Protein AF-A0A8C2GXS9-F1 (afdb_monomer_lite)

InterPro domains:
  IPR005024 Snf7 family [PF03357] (3-141)
  IPR005024 Snf7 family [PTHR22761] (3-143)

Secondary structure (DSSP, 8-state):
-HHHHHHHHHHHHHHHTT-HHHHHHHHHHHHHHHHHHHHHHHHHHHHHHHHHHHHHHHHHHHHHHHHHHHHHHT-HHHHHHHHHHHHHHHHHHHHHHHHHHHH--HHHHHHHHHHHHHHHHT----PPPP-----------------------------

Organism: Cyprinus carpio (NCBI:txid7962)

Sequence (159 aa):
ALQLEKERHLAKLLLKDGKKERALLLLKKKCYQDQLLYKTDIQVQDIEFAQIEIKIIEGLKAGNYCLKQMHEVMSIEEVERILEETQEATEYQKQIDELLAGSLTAEDEDAVLAALEAITQGEDITLPELPTDPLPVVPTGETERKEAQIKPEREMLAA

Foldseek 3Di:
DVVLVVLVVVLVVCVVVVNPVVSVVSVVVSVVVVVVVVVVVVVVVVVVVVVVVVVVVVVVVVVVVVVVVVCVVVDVVVVVVVVVVVVVVVVVVVVVVVVVVVPDDPVNVVVVVVVVCVVVVVDPPPPPPDPPPPDPDDPPDPPPPPDDDDDDDDDDDDD

pLDDT: mean 77.93, std 17.55, range [38.41, 95.88]

Radius of gyration: 42.19 Å; chains: 1; bounding box: 70×46×118 Å

Structure (mmCIF, N/CA/C/O backbone):
data_AF-A0A8C2GXS9-F1
#
_entry.id   AF-A0A8C2GXS9-F1
#
loop_
_atom_site.group_PDB
_atom_site.id
_atom_site.type_symbol
_atom_site.label_atom_id
_atom_site.label_alt_id
_atom_site.label_comp_id
_atom_site.label_asym_id
_atom_site.label_entity_id
_atom_site.label_seq_id
_atom_site.pdbx_PDB_ins_code
_atom_site.Cartn_x
_atom_site.Cartn_y
_atom_site.Cartn_z
_atom_site.occupancy
_atom_site.B_iso_or_equiv
_atom_site.auth_seq_id
_atom_site.auth_comp_id
_atom_site.auth_asym_id
_atom_site.auth_atom_id
_atom_site.pdbx_PDB_model_num
ATOM 1 N N . ALA A 1 1 ? 13.561 -4.577 -29.353 1.00 63.22 1 ALA A N 1
ATOM 2 C CA . ALA A 1 1 ? 14.574 -5.658 -29.399 1.00 63.22 1 ALA A CA 1
ATOM 3 C C . ALA A 1 1 ? 14.828 -6.184 -30.819 1.00 63.22 1 ALA A C 1
ATOM 5 O O . ALA A 1 1 ? 15.928 -6.012 -31.331 1.00 63.22 1 ALA A O 1
ATOM 6 N N . LEU A 1 2 ? 13.812 -6.730 -31.502 1.00 74.00 2 LEU A N 1
ATOM 7 C CA . LEU A 1 2 ? 13.964 -7.426 -32.794 1.00 74.00 2 LEU A CA 1
ATOM 8 C C . LEU A 1 2 ? 14.606 -6.582 -33.922 1.00 74.00 2 LEU A C 1
ATOM 10 O O . LEU A 1 2 ? 15.304 -7.103 -34.788 1.00 74.00 2 LEU A O 1
ATOM 14 N N . GLN A 1 3 ? 14.391 -5.263 -33.921 1.00 80.25 3 GLN A N 1
ATOM 15 C CA . GLN A 1 3 ? 14.957 -4.350 -34.922 1.00 80.25 3 GLN A CA 1
ATOM 16 C C . GLN A 1 3 ? 16.460 -4.094 -34.718 1.00 80.25 3 GLN A C 1
ATOM 18 O O . GLN A 1 3 ? 17.215 -4.094 -35.686 1.00 80.25 3 GLN A O 1
ATOM 23 N N . LEU A 1 4 ? 16.911 -3.969 -33.466 1.00 82.25 4 LEU A N 1
ATOM 24 C CA . LEU A 1 4 ? 18.325 -3.785 -33.110 1.00 82.25 4 LEU A CA 1
ATOM 25 C C . LEU A 1 4 ? 19.148 -5.050 -33.400 1.00 82.25 4 LEU A C 1
ATOM 27 O O . LEU A 1 4 ? 20.313 -4.972 -33.793 1.00 82.25 4 LEU A O 1
ATOM 31 N N . GLU A 1 5 ? 18.537 -6.228 -33.254 1.00 84.56 5 GLU A N 1
ATOM 32 C CA . GLU A 1 5 ? 19.144 -7.499 -33.658 1.00 84.56 5 GLU A CA 1
ATOM 33 C C . GLU A 1 5 ? 19.295 -7.595 -35.176 1.00 84.56 5 GLU A C 1
ATOM 35 O O . GLU A 1 5 ? 20.373 -7.940 -35.664 1.00 84.56 5 GLU A O 1
ATOM 40 N N . LYS A 1 6 ? 18.264 -7.207 -35.937 1.00 86.25 6 LYS A N 1
ATOM 41 C CA . LYS A 1 6 ? 18.342 -7.115 -37.404 1.00 86.25 6 LYS A CA 1
ATOM 42 C C . LYS A 1 6 ? 19.449 -6.156 -37.851 1.00 86.25 6 LYS A C 1
ATOM 44 O O . LYS A 1 6 ? 20.244 -6.518 -38.716 1.00 86.25 6 LYS A O 1
ATOM 49 N N . GLU A 1 7 ? 19.567 -4.983 -37.227 1.00 85.38 7 GLU A N 1
ATOM 50 C CA . GLU A 1 7 ? 20.652 -4.028 -37.501 1.00 85.38 7 GLU A CA 1
ATOM 51 C C . GLU A 1 7 ? 22.037 -4.608 -37.155 1.00 85.38 7 GLU A C 1
ATOM 53 O O . GLU A 1 7 ? 22.995 -4.410 -37.906 1.00 85.38 7 GLU A O 1
ATOM 58 N N . ARG A 1 8 ? 22.151 -5.412 -36.086 1.00 85.94 8 ARG A N 1
ATOM 59 C CA . ARG A 1 8 ? 23.387 -6.134 -35.732 1.00 85.94 8 ARG A CA 1
ATOM 60 C C . ARG A 1 8 ? 23.757 -7.192 -36.773 1.00 85.94 8 ARG A C 1
ATOM 62 O O . ARG A 1 8 ? 24.934 -7.329 -37.112 1.00 85.94 8 ARG A O 1
ATOM 69 N N . HIS A 1 9 ? 22.785 -7.945 -37.282 1.00 88.19 9 HIS A N 1
ATOM 70 C CA . HIS A 1 9 ? 23.014 -8.920 -38.352 1.00 88.19 9 HIS A CA 1
ATOM 71 C C . HIS A 1 9 ? 23.412 -8.239 -39.666 1.00 88.19 9 HIS A C 1
ATOM 73 O O . HIS A 1 9 ? 24.360 -8.681 -40.319 1.00 88.19 9 HIS A O 1
ATOM 79 N N . LEU A 1 10 ? 22.768 -7.121 -40.003 1.00 87.88 10 LEU A N 1
ATOM 80 C CA . LEU A 1 10 ? 23.098 -6.313 -41.174 1.00 87.88 10 LEU A CA 1
ATOM 81 C C . LEU A 1 10 ? 24.517 -5.727 -41.079 1.00 87.88 10 LEU A C 1
ATOM 83 O O . LEU A 1 10 ? 25.282 -5.797 -42.039 1.00 87.88 10 LEU A O 1
ATOM 87 N N . ALA A 1 11 ? 24.914 -5.229 -39.904 1.00 86.50 11 ALA A N 1
ATOM 88 C CA . ALA A 1 11 ? 26.272 -4.749 -39.662 1.00 86.50 11 ALA A CA 1
ATOM 89 C C . ALA A 1 11 ? 27.318 -5.870 -39.824 1.00 86.50 11 ALA A C 1
ATOM 91 O O . ALA A 1 11 ? 28.359 -5.649 -40.440 1.00 86.50 11 ALA A O 1
ATOM 92 N N . LYS A 1 12 ? 27.032 -7.095 -39.350 1.00 88.31 12 LYS A N 1
ATOM 93 C CA . LYS A 1 12 ? 27.909 -8.266 -39.556 1.00 88.31 12 LYS A CA 1
ATOM 94 C C . LYS A 1 12 ? 28.064 -8.628 -41.038 1.00 88.31 12 LYS A C 1
ATOM 96 O O . LYS A 1 12 ? 29.165 -8.973 -41.457 1.00 88.31 12 LYS A O 1
ATOM 101 N N . LEU A 1 13 ? 26.991 -8.548 -41.827 1.00 90.12 13 LEU A N 1
ATOM 102 C CA . LEU A 1 13 ? 27.032 -8.778 -43.278 1.00 90.12 13 LEU A CA 1
ATOM 103 C C . LEU A 1 13 ? 27.869 -7.709 -43.996 1.00 90.12 13 LEU A C 1
ATOM 105 O O . LEU A 1 13 ? 28.717 -8.048 -44.814 1.00 90.12 13 LEU A O 1
ATOM 109 N N . LEU A 1 14 ? 27.709 -6.435 -43.631 1.00 88.50 14 LEU A N 1
ATOM 110 C CA . LEU A 1 14 ? 28.475 -5.326 -44.214 1.00 88.50 14 LEU A CA 1
ATOM 111 C C . LEU A 1 14 ? 29.971 -5.372 -43.872 1.00 88.50 14 LEU A C 1
ATOM 113 O O . LEU A 1 14 ? 30.791 -4.937 -44.677 1.00 88.50 14 LEU A O 1
ATOM 117 N N . LEU A 1 15 ? 30.336 -5.929 -42.712 1.00 88.31 15 LEU A N 1
ATOM 118 C CA . LEU A 1 15 ? 31.735 -6.202 -42.367 1.00 88.31 15 LEU A CA 1
ATOM 119 C C . LEU A 1 15 ? 32.338 -7.314 -43.234 1.00 88.31 15 LEU A C 1
ATOM 121 O O . LEU A 1 15 ? 33.500 -7.202 -43.620 1.00 88.31 15 LEU A O 1
ATOM 125 N N . LYS A 1 16 ? 31.560 -8.356 -43.565 1.00 89.62 16 LYS A N 1
ATOM 126 C CA . LYS A 1 16 ? 31.988 -9.428 -44.484 1.00 89.62 16 LYS A CA 1
ATOM 127 C C . LYS A 1 16 ? 32.161 -8.922 -45.919 1.00 89.62 16 LYS A C 1
ATOM 129 O O . LYS A 1 16 ? 33.084 -9.346 -46.596 1.00 89.62 16 LYS A O 1
ATOM 134 N N . ASP A 1 17 ? 31.317 -7.983 -46.341 1.00 89.69 17 ASP A N 1
ATOM 135 C CA . ASP A 1 17 ? 31.341 -7.344 -47.666 1.00 89.69 17 ASP A CA 1
ATOM 136 C C . ASP A 1 17 ? 32.393 -6.212 -47.785 1.00 89.69 17 ASP A C 1
ATOM 138 O O . ASP A 1 17 ? 32.378 -5.421 -48.725 1.00 89.69 17 ASP A O 1
ATOM 142 N N . GLY A 1 18 ? 33.282 -6.056 -46.793 1.00 86.94 18 GLY A N 1
ATOM 143 C CA . GLY A 1 18 ? 34.370 -5.065 -46.800 1.00 86.94 18 GLY A CA 1
ATOM 144 C C . GLY A 1 18 ? 33.947 -3.602 -46.578 1.00 86.94 18 GLY A C 1
ATOM 145 O O . GLY A 1 18 ? 34.802 -2.724 -46.455 1.00 86.94 18 GLY A O 1
ATOM 146 N N . LYS A 1 19 ? 32.646 -3.312 -46.446 1.00 90.19 19 LYS A N 1
ATOM 147 C CA . LYS A 1 19 ? 32.077 -1.9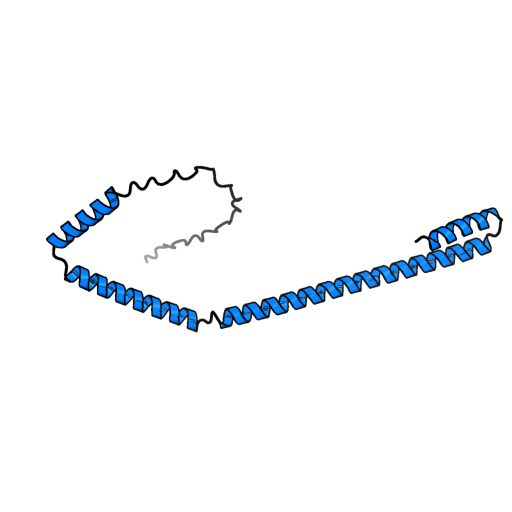58 -46.281 1.00 90.19 19 LYS A CA 1
ATOM 148 C C . LYS A 1 19 ? 32.124 -1.483 -44.822 1.00 90.19 19 LYS A C 1
ATOM 150 O O . LYS A 1 19 ? 31.093 -1.240 -44.187 1.00 90.19 19 LYS A O 1
ATOM 155 N N . LYS A 1 20 ? 33.340 -1.316 -44.290 1.00 87.88 20 LYS A N 1
ATOM 156 C CA . LYS A 1 20 ? 33.599 -0.971 -42.877 1.00 87.88 20 LYS A CA 1
ATOM 157 C C . LYS A 1 20 ? 32.939 0.333 -42.414 1.00 87.88 20 LYS A C 1
ATOM 159 O O . LYS A 1 20 ? 32.362 0.354 -41.331 1.00 87.88 20 LYS A O 1
ATOM 164 N N . GLU A 1 21 ? 32.964 1.396 -43.218 1.00 88.38 21 GLU A N 1
ATOM 165 C CA . GLU A 1 21 ? 32.392 2.693 -42.814 1.00 88.38 21 GLU A CA 1
ATOM 166 C C . GLU A 1 21 ? 30.875 2.636 -42.600 1.00 88.38 21 GLU A C 1
ATOM 168 O O . GLU A 1 21 ? 30.355 3.159 -41.614 1.00 88.38 21 GLU A O 1
ATOM 173 N N . ARG A 1 22 ? 30.158 1.923 -43.479 1.00 86.69 22 ARG A N 1
ATOM 174 C CA . ARG A 1 22 ? 28.705 1.732 -43.357 1.00 86.69 22 ARG A CA 1
ATOM 175 C C . ARG A 1 22 ? 28.348 0.862 -42.153 1.00 86.69 22 ARG A C 1
ATOM 177 O O . ARG A 1 22 ? 27.372 1.149 -41.463 1.00 86.69 22 ARG A O 1
ATOM 184 N N . ALA A 1 23 ? 29.149 -0.167 -41.872 1.00 90.50 23 ALA A N 1
ATOM 185 C CA . ALA A 1 23 ? 28.975 -0.988 -40.678 1.00 90.50 23 ALA A CA 1
ATOM 186 C C . ALA A 1 23 ? 29.210 -0.181 -39.387 1.00 90.50 23 ALA A C 1
ATOM 188 O O . ALA A 1 23 ? 28.424 -0.293 -38.447 1.00 90.50 23 ALA A O 1
ATOM 189 N N . LEU A 1 24 ? 30.237 0.676 -39.350 1.00 90.44 24 LEU A N 1
ATOM 190 C CA . LEU A 1 24 ? 30.504 1.564 -38.212 1.00 90.44 24 LEU A CA 1
ATOM 191 C C . LEU A 1 24 ? 29.363 2.556 -37.969 1.00 90.44 24 LEU A C 1
ATOM 193 O O . LEU A 1 24 ? 28.977 2.765 -36.821 1.00 90.44 24 LEU A O 1
ATOM 197 N N . LEU A 1 25 ? 28.798 3.139 -39.028 1.00 90.19 25 LEU A N 1
ATOM 198 C CA . LEU A 1 25 ? 27.663 4.058 -38.916 1.00 90.19 25 LEU A CA 1
ATOM 199 C C . LEU A 1 25 ? 26.430 3.362 -38.318 1.00 90.19 25 LEU A C 1
ATOM 201 O O . LEU A 1 25 ? 25.805 3.903 -37.408 1.00 90.19 25 LEU A O 1
ATOM 205 N N . LEU A 1 26 ? 26.121 2.139 -38.763 1.00 89.31 26 LEU A N 1
ATOM 206 C CA . LEU A 1 26 ? 25.023 1.341 -38.203 1.00 89.31 26 LEU A CA 1
ATOM 207 C C . LEU A 1 26 ? 25.244 0.984 -36.731 1.00 89.31 26 LEU A C 1
ATOM 209 O O . LEU A 1 26 ? 24.320 1.093 -35.932 1.00 89.31 26 LEU A O 1
ATOM 213 N N . LEU A 1 27 ? 26.462 0.595 -36.350 1.00 89.12 27 LEU A N 1
ATOM 214 C CA . LEU A 1 27 ? 26.773 0.286 -34.953 1.00 89.12 27 LEU A CA 1
ATOM 215 C C . LEU A 1 27 ? 26.683 1.529 -34.058 1.00 89.12 27 LEU A C 1
ATOM 217 O O . LEU A 1 27 ? 26.144 1.441 -32.959 1.00 89.12 27 LEU A O 1
ATOM 221 N N . LYS A 1 28 ? 27.135 2.697 -34.536 1.00 91.62 28 LYS A N 1
ATOM 222 C CA . LYS A 1 28 ? 26.965 3.973 -33.821 1.00 91.62 28 LYS A CA 1
ATOM 223 C C . LYS A 1 28 ? 25.490 4.327 -33.636 1.00 91.62 28 LYS A C 1
ATOM 225 O O . LYS A 1 28 ? 25.089 4.697 -32.535 1.00 91.62 28 LYS A O 1
ATOM 230 N N . LYS A 1 29 ? 24.679 4.163 -34.688 1.00 91.19 29 LYS A N 1
ATOM 231 C CA . LYS A 1 29 ? 23.225 4.362 -34.631 1.00 91.19 29 LYS A CA 1
ATOM 232 C C . LYS A 1 29 ? 22.584 3.443 -33.584 1.00 91.19 29 LYS A C 1
ATOM 234 O O . LYS A 1 29 ? 21.811 3.921 -32.760 1.00 91.19 29 LYS A O 1
ATOM 239 N N . LYS A 1 30 ? 22.960 2.161 -33.573 1.00 90.31 30 LYS A N 1
ATOM 240 C CA . LYS A 1 30 ? 22.493 1.181 -32.585 1.00 90.31 30 LYS A CA 1
ATOM 241 C C . LYS A 1 30 ? 22.850 1.601 -31.156 1.00 90.31 30 LYS A C 1
ATOM 243 O O . LYS A 1 30 ? 21.967 1.638 -30.312 1.00 90.31 30 LYS A O 1
ATOM 248 N N . CYS A 1 31 ? 24.109 1.961 -30.887 1.00 89.75 31 CYS A N 1
ATOM 249 C CA . CYS A 1 31 ? 24.530 2.388 -29.547 1.00 89.75 31 CYS A CA 1
ATOM 250 C C . CYS A 1 31 ? 23.747 3.609 -29.050 1.00 89.75 31 CYS A C 1
ATOM 252 O O . CYS A 1 31 ? 23.371 3.659 -27.884 1.00 89.75 31 CYS A O 1
ATOM 254 N N . TYR A 1 32 ? 23.477 4.576 -29.928 1.00 92.38 32 TYR A N 1
ATOM 255 C CA . TYR A 1 32 ? 22.671 5.743 -29.575 1.00 92.38 32 TYR A CA 1
ATOM 256 C C . TYR A 1 32 ? 21.221 5.363 -29.242 1.00 92.38 32 TYR A C 1
ATOM 258 O O . TYR A 1 32 ? 20.666 5.851 -28.261 1.00 92.38 32 TYR A O 1
ATOM 266 N N . GLN A 1 33 ? 20.620 4.461 -30.023 1.00 90.69 33 GLN A N 1
ATOM 267 C CA . GLN A 1 33 ? 19.273 3.955 -29.751 1.00 90.69 33 GLN A CA 1
ATOM 268 C C . GLN A 1 33 ? 19.206 3.155 -28.447 1.00 90.69 33 GLN A C 1
ATOM 270 O O . GLN A 1 33 ? 18.289 3.377 -27.667 1.00 90.69 33 GLN A O 1
ATOM 275 N N . ASP A 1 34 ? 20.185 2.286 -28.178 1.00 90.62 34 ASP A N 1
ATOM 276 C CA . ASP A 1 34 ? 20.272 1.546 -26.912 1.00 90.62 34 ASP A CA 1
ATOM 277 C C . ASP A 1 34 ? 20.401 2.509 -25.722 1.00 90.62 34 ASP A C 1
ATOM 279 O O . ASP A 1 34 ? 19.721 2.345 -24.712 1.00 90.62 34 ASP A O 1
ATOM 283 N N . GLN A 1 35 ? 21.223 3.555 -25.851 1.00 92.81 35 GLN A N 1
ATOM 284 C CA . GLN A 1 35 ? 21.383 4.564 -24.804 1.00 92.81 35 GLN A CA 1
ATOM 285 C C . GLN A 1 35 ? 20.096 5.365 -24.571 1.00 92.81 35 GLN A C 1
ATOM 287 O O . GLN A 1 35 ? 19.776 5.689 -23.428 1.00 92.81 35 GLN A O 1
ATOM 292 N N . LEU A 1 36 ? 19.371 5.712 -25.637 1.00 93.94 36 LEU A N 1
ATOM 293 C CA . LEU A 1 36 ? 18.105 6.430 -25.521 1.00 93.94 36 LEU A CA 1
ATOM 294 C C . LEU A 1 36 ? 17.036 5.549 -24.872 1.00 93.94 36 LEU A C 1
ATOM 296 O O . LEU A 1 36 ? 16.377 6.007 -23.947 1.00 93.94 36 LEU A O 1
ATOM 300 N N . LEU A 1 37 ? 16.928 4.285 -25.295 1.00 93.44 37 LEU A N 1
ATOM 301 C CA . LEU A 1 37 ? 16.023 3.314 -24.682 1.00 93.44 37 LEU A CA 1
ATOM 302 C C . LEU A 1 37 ? 16.312 3.154 -23.194 1.00 93.44 37 LEU A C 1
ATOM 304 O O . LEU A 1 37 ? 15.388 3.248 -22.403 1.00 93.44 37 LEU A O 1
ATOM 308 N N . TYR A 1 38 ? 17.579 3.000 -22.810 1.00 94.31 38 TYR A N 1
ATOM 309 C CA . TYR A 1 38 ? 17.970 2.887 -21.406 1.00 94.31 38 TYR A CA 1
ATOM 310 C C . TYR A 1 38 ? 17.551 4.109 -20.577 1.00 94.31 38 TYR A C 1
ATOM 312 O O . TYR A 1 38 ? 17.009 3.971 -19.487 1.00 94.31 38 TYR A O 1
ATOM 320 N N . LYS A 1 39 ? 17.759 5.323 -21.106 1.00 95.12 39 LYS A N 1
ATOM 321 C CA . LYS A 1 39 ? 17.329 6.555 -20.428 1.00 95.12 39 LYS A CA 1
ATOM 322 C C . LYS A 1 39 ? 15.811 6.634 -20.292 1.00 95.12 39 LYS A C 1
ATOM 324 O O . LYS A 1 39 ? 15.328 7.047 -19.246 1.00 95.12 39 LYS A O 1
ATOM 329 N N . THR A 1 40 ? 15.076 6.267 -21.338 1.00 94.31 40 THR A N 1
ATOM 330 C CA . THR A 1 40 ? 13.612 6.256 -21.302 1.00 94.31 40 THR A CA 1
ATOM 331 C C . THR A 1 40 ? 13.087 5.201 -20.334 1.00 94.31 40 THR A C 1
ATOM 333 O O . THR A 1 40 ? 12.138 5.482 -19.620 1.00 94.31 40 THR A O 1
ATOM 336 N N . ASP A 1 41 ? 13.719 4.031 -20.257 1.00 93.81 41 ASP A N 1
ATOM 337 C CA . ASP A 1 41 ? 13.320 2.957 -19.342 1.00 93.81 41 ASP A CA 1
ATOM 338 C C . ASP A 1 41 ? 13.458 3.391 -17.875 1.00 93.81 41 ASP A C 1
ATOM 340 O O . ASP A 1 41 ? 12.528 3.229 -17.090 1.00 93.81 41 ASP A O 1
ATOM 344 N N . ILE A 1 42 ? 14.562 4.069 -17.533 1.00 94.81 42 ILE A N 1
ATOM 345 C CA . ILE A 1 42 ? 14.741 4.685 -16.206 1.00 94.81 42 ILE A CA 1
ATOM 346 C C . ILE A 1 42 ? 13.636 5.710 -15.926 1.00 94.81 42 ILE A C 1
ATOM 348 O O . ILE A 1 42 ? 13.008 5.667 -14.876 1.00 94.81 42 ILE A O 1
ATOM 352 N N . GLN A 1 43 ? 13.358 6.605 -16.879 1.00 93.25 43 GLN A N 1
ATOM 353 C CA . GLN A 1 43 ? 12.315 7.621 -16.705 1.00 93.25 43 GLN A CA 1
ATOM 354 C C . GLN A 1 43 ? 10.924 7.009 -16.501 1.00 93.25 43 GLN A C 1
ATOM 356 O O . GLN A 1 43 ? 10.126 7.551 -15.742 1.00 93.25 43 GLN A O 1
ATOM 361 N N . VAL A 1 44 ? 10.615 5.898 -17.175 1.00 95.75 44 VAL A N 1
ATOM 362 C CA . VAL A 1 44 ? 9.343 5.187 -16.992 1.00 95.75 44 VAL A CA 1
ATOM 363 C C . VAL A 1 44 ? 9.275 4.567 -15.600 1.00 95.75 44 VAL A C 1
ATOM 365 O O . VAL A 1 44 ? 8.266 4.754 -14.925 1.00 95.75 44 VAL A O 1
ATOM 368 N N . GLN A 1 45 ? 10.349 3.917 -15.139 1.00 95.31 45 GLN A N 1
ATOM 369 C CA . GLN A 1 45 ? 10.414 3.377 -13.778 1.00 95.31 45 GLN A CA 1
ATOM 370 C C . GLN A 1 45 ? 10.193 4.470 -12.727 1.00 95.31 45 GLN A C 1
ATOM 372 O O . GLN A 1 45 ? 9.364 4.293 -11.838 1.00 95.31 45 GLN A O 1
ATOM 377 N N . ASP A 1 46 ? 10.852 5.625 -12.856 1.00 95.44 46 ASP A N 1
ATOM 378 C CA . ASP A 1 46 ? 10.682 6.750 -11.926 1.00 95.44 46 ASP A CA 1
ATOM 379 C C . ASP A 1 46 ? 9.218 7.232 -11.862 1.00 95.44 46 ASP A C 1
ATOM 381 O O . ASP A 1 46 ? 8.695 7.534 -10.787 1.00 95.44 46 ASP A O 1
ATOM 385 N N . ILE A 1 47 ? 8.525 7.268 -13.006 1.00 95.62 47 ILE A N 1
ATOM 386 C CA . ILE A 1 47 ? 7.103 7.638 -13.073 1.00 95.62 47 ILE A CA 1
ATOM 387 C C . ILE A 1 47 ? 6.226 6.573 -12.405 1.00 95.62 47 ILE A C 1
ATOM 389 O O . ILE A 1 47 ? 5.288 6.923 -11.688 1.00 95.62 47 ILE A O 1
ATOM 393 N N . GLU A 1 48 ? 6.501 5.288 -12.624 1.00 94.94 48 GLU A N 1
ATOM 394 C CA . GLU A 1 48 ? 5.766 4.193 -11.983 1.00 94.94 48 GLU A CA 1
ATOM 395 C C . GLU A 1 48 ? 5.930 4.225 -10.458 1.00 94.94 48 GLU A C 1
ATOM 397 O O . GLU A 1 48 ? 4.938 4.103 -9.734 1.00 94.94 48 GLU A O 1
ATOM 402 N N . PHE A 1 49 ? 7.145 4.474 -9.962 1.00 95.88 49 PHE A N 1
ATOM 403 C CA . PHE A 1 49 ? 7.393 4.663 -8.533 1.00 95.88 49 PHE A CA 1
ATOM 404 C C . PHE A 1 49 ? 6.607 5.853 -7.978 1.00 95.88 49 PHE A C 1
ATOM 406 O O . PHE A 1 49 ? 5.869 5.687 -7.006 1.00 95.88 49 PHE A O 1
ATOM 413 N N . ALA A 1 50 ? 6.659 7.013 -8.637 1.00 94.75 50 ALA A N 1
ATOM 414 C CA . ALA A 1 50 ? 5.891 8.185 -8.218 1.00 94.75 50 ALA A CA 1
ATOM 415 C C . ALA A 1 50 ? 4.371 7.917 -8.198 1.00 94.75 50 ALA A C 1
ATOM 417 O O . ALA A 1 50 ? 3.662 8.361 -7.295 1.00 94.75 50 ALA A O 1
ATOM 418 N N . GLN A 1 51 ? 3.843 7.150 -9.160 1.00 94.12 51 GLN A N 1
ATOM 419 C CA . GLN A 1 51 ? 2.430 6.752 -9.165 1.00 94.12 51 GLN A CA 1
ATOM 420 C C . GLN A 1 51 ? 2.066 5.860 -7.973 1.00 94.12 51 GL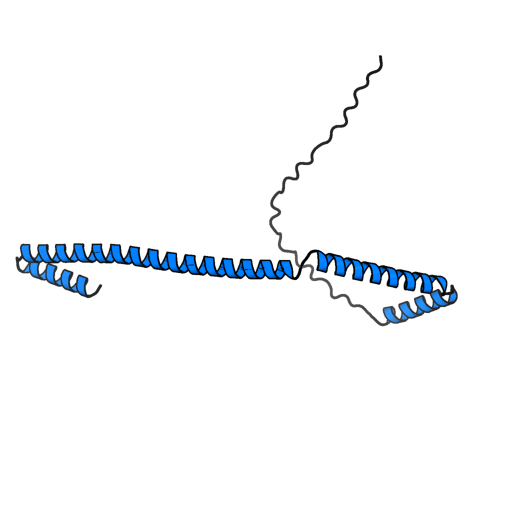N A C 1
ATOM 422 O O . GLN A 1 51 ? 0.974 5.994 -7.416 1.00 94.12 51 GLN A O 1
ATOM 427 N N . ILE A 1 52 ? 2.951 4.941 -7.581 1.00 94.12 52 ILE A N 1
ATOM 428 C CA . ILE A 1 52 ? 2.745 4.090 -6.404 1.00 94.12 52 ILE A CA 1
ATOM 429 C C . ILE A 1 52 ? 2.788 4.936 -5.128 1.00 94.12 52 ILE A C 1
ATOM 431 O O . ILE A 1 52 ? 1.913 4.788 -4.276 1.00 94.12 52 ILE A O 1
ATOM 435 N N . GLU A 1 53 ? 3.739 5.862 -5.011 1.00 94.06 53 GLU A N 1
ATOM 436 C CA . GLU A 1 53 ? 3.841 6.777 -3.869 1.00 94.06 53 GLU A CA 1
ATOM 437 C C . GLU A 1 53 ? 2.571 7.615 -3.686 1.00 94.06 53 GLU A C 1
ATOM 439 O O . GLU A 1 53 ? 2.058 7.724 -2.570 1.00 94.06 53 GLU A O 1
ATOM 444 N N . ILE A 1 54 ? 2.001 8.138 -4.778 1.00 95.19 54 ILE A N 1
ATOM 445 C CA . ILE A 1 54 ? 0.725 8.869 -4.741 1.00 95.19 54 ILE A CA 1
ATOM 446 C C . ILE A 1 54 ? -0.390 7.981 -4.179 1.00 95.19 54 ILE A C 1
ATOM 448 O O . ILE A 1 54 ? -1.094 8.400 -3.258 1.00 95.19 54 ILE A O 1
ATOM 452 N N . LYS A 1 55 ? -0.520 6.741 -4.668 1.00 94.81 55 LYS A N 1
ATOM 453 C CA . LYS A 1 55 ? -1.535 5.793 -4.175 1.00 94.81 55 LYS A CA 1
ATOM 454 C C . LYS A 1 55 ? -1.359 5.482 -2.689 1.00 94.81 55 LYS A C 1
ATOM 456 O O . LYS A 1 55 ? -2.347 5.394 -1.963 1.00 94.81 55 LYS A O 1
ATOM 461 N N . ILE A 1 56 ? -0.118 5.340 -2.219 1.00 95.44 56 ILE A N 1
ATOM 462 C CA . ILE A 1 56 ? 0.175 5.131 -0.794 1.00 95.44 56 ILE A CA 1
ATOM 463 C C . ILE A 1 56 ? -0.282 6.345 0.019 1.00 95.44 56 ILE A C 1
ATOM 465 O O . ILE A 1 56 ? -0.971 6.183 1.024 1.00 95.44 56 ILE A O 1
ATOM 469 N N . ILE A 1 57 ? 0.044 7.563 -0.419 1.00 95.19 57 ILE A N 1
ATOM 470 C CA . ILE A 1 57 ? -0.353 8.797 0.272 1.00 95.19 57 ILE A CA 1
ATOM 471 C C . ILE A 1 57 ? -1.879 8.943 0.315 1.00 95.19 57 ILE A C 1
ATOM 473 O O . ILE A 1 57 ? -2.428 9.337 1.344 1.00 95.19 57 ILE A O 1
ATOM 477 N N . GLU A 1 58 ? -2.580 8.624 -0.771 1.00 95.12 58 GLU A N 1
ATOM 478 C CA . GLU A 1 58 ? -4.046 8.616 -0.807 1.00 95.12 58 GLU A CA 1
ATOM 479 C C . GLU A 1 58 ? -4.633 7.591 0.170 1.00 95.12 58 GLU A C 1
ATOM 481 O O . GLU A 1 58 ? -5.535 7.928 0.940 1.00 95.12 58 GLU A O 1
ATOM 486 N N . GLY A 1 59 ? -4.068 6.380 0.218 1.00 94.31 59 GLY A N 1
ATOM 487 C CA . GLY A 1 59 ? -4.442 5.354 1.192 1.00 94.31 59 GLY A CA 1
ATOM 488 C C . GLY A 1 59 ? -4.229 5.809 2.639 1.00 94.31 59 GLY A C 1
ATOM 489 O O . GLY A 1 59 ? -5.119 5.657 3.476 1.00 94.31 59 GLY A O 1
ATOM 490 N N . LEU A 1 60 ? -3.093 6.450 2.932 1.00 95.69 60 LEU A N 1
ATOM 491 C CA . LEU A 1 60 ? -2.808 7.018 4.253 1.00 95.69 60 LEU A CA 1
ATOM 492 C C . LEU A 1 60 ? -3.762 8.163 4.614 1.00 95.69 60 LEU A C 1
ATOM 494 O O . LEU A 1 60 ? -4.193 8.254 5.762 1.00 95.69 60 LEU A O 1
ATOM 498 N N . LYS A 1 61 ? -4.135 9.022 3.656 1.00 94.38 61 LYS A N 1
ATOM 499 C CA . LYS A 1 61 ? -5.130 10.085 3.875 1.00 94.38 61 LYS A CA 1
ATOM 500 C C . LYS A 1 61 ? -6.502 9.507 4.210 1.00 94.38 61 LYS A C 1
ATOM 502 O O . LYS A 1 61 ? -7.126 9.968 5.164 1.00 94.38 61 LYS A O 1
ATOM 507 N N . ALA A 1 62 ? -6.951 8.496 3.467 1.00 93.56 62 ALA A N 1
ATOM 508 C CA . ALA A 1 62 ? -8.209 7.809 3.741 1.00 93.56 62 ALA A CA 1
ATOM 509 C C . ALA A 1 62 ? -8.188 7.124 5.118 1.00 93.56 62 ALA A C 1
ATOM 511 O O . ALA A 1 62 ? -9.130 7.274 5.895 1.00 93.56 62 ALA A O 1
ATOM 512 N N . GLY A 1 63 ? -7.083 6.452 5.461 1.00 92.75 63 GLY A N 1
ATOM 513 C CA . GLY A 1 63 ? -6.879 5.857 6.783 1.00 92.75 63 GLY A CA 1
ATOM 514 C C . GLY A 1 63 ? -6.901 6.894 7.910 1.00 92.75 63 GLY A C 1
ATOM 515 O O . GLY A 1 63 ? -7.588 6.698 8.908 1.00 92.75 63 GLY A O 1
ATOM 516 N N . ASN A 1 64 ? -6.222 8.034 7.740 1.00 92.44 64 ASN A N 1
ATOM 517 C CA . ASN A 1 64 ? -6.230 9.120 8.725 1.00 92.44 64 ASN A CA 1
ATOM 518 C C . ASN A 1 64 ? -7.626 9.728 8.907 1.00 92.44 64 ASN A C 1
ATOM 520 O O . ASN A 1 64 ? -8.020 10.029 10.029 1.00 92.44 64 ASN A O 1
ATOM 524 N N . TYR A 1 65 ? -8.377 9.894 7.818 1.00 92.25 65 TYR A N 1
ATOM 525 C CA . TYR A 1 65 ? -9.754 10.378 7.868 1.00 92.25 65 TYR A CA 1
ATOM 526 C C . TYR A 1 65 ? -10.678 9.402 8.607 1.00 92.25 65 TYR A C 1
ATOM 528 O O . TYR A 1 65 ? -11.434 9.823 9.479 1.00 92.25 65 TYR A O 1
ATOM 536 N N . CYS A 1 66 ? -10.574 8.103 8.314 1.00 88.31 66 CYS A N 1
ATOM 537 C CA . CYS A 1 66 ? -11.315 7.062 9.026 1.00 88.31 66 CYS A CA 1
ATOM 538 C C . CYS A 1 66 ? -10.972 7.053 10.522 1.00 88.31 66 CYS A C 1
ATOM 540 O O . CYS A 1 66 ? -11.868 7.061 11.359 1.00 88.31 66 CYS A O 1
ATOM 542 N N . LEU A 1 67 ? -9.681 7.135 10.865 1.00 89.31 67 LEU A N 1
ATOM 543 C CA . LEU A 1 67 ? -9.238 7.177 12.258 1.00 89.31 67 LEU A CA 1
ATOM 544 C C . LEU A 1 67 ? -9.765 8.414 12.995 1.00 89.31 67 LEU A C 1
ATOM 546 O O . LEU A 1 67 ? -10.176 8.303 14.145 1.00 89.31 67 LEU A O 1
ATOM 550 N N . LYS A 1 68 ? -9.789 9.582 12.340 1.00 86.88 68 LYS A N 1
ATOM 551 C CA . LYS A 1 68 ? -10.361 10.808 12.914 1.00 86.88 68 LYS A CA 1
ATOM 552 C C . LYS A 1 68 ? -11.852 10.671 13.185 1.00 86.88 68 LYS A C 1
ATOM 554 O O . LYS A 1 68 ? -12.275 11.009 14.279 1.00 86.88 68 LYS A O 1
ATOM 559 N N . GLN A 1 69 ? -12.616 10.138 12.235 1.00 84.75 69 GLN A N 1
ATOM 560 C CA . GLN A 1 69 ? -14.041 9.888 12.451 1.00 84.75 69 GLN A CA 1
ATOM 561 C C . GLN A 1 69 ? -14.281 8.859 13.556 1.00 84.75 69 GLN A C 1
ATOM 563 O O . GLN A 1 69 ? -15.153 9.051 14.391 1.00 84.75 69 GLN A O 1
ATOM 568 N N . MET A 1 70 ? -13.492 7.783 13.602 1.00 79.12 70 MET A N 1
ATOM 569 C CA . MET A 1 70 ? -13.607 6.788 14.669 1.00 79.12 70 MET A CA 1
ATOM 570 C C . MET A 1 70 ? -13.293 7.400 16.036 1.00 79.12 70 MET A C 1
ATOM 572 O O . MET A 1 70 ? -13.980 7.106 17.005 1.00 79.12 70 MET A O 1
ATOM 576 N N . HIS A 1 71 ? -12.293 8.280 16.109 1.00 75.62 71 HIS A N 1
ATOM 577 C CA . HIS A 1 71 ? -11.979 9.004 17.335 1.00 75.62 71 HIS A CA 1
ATOM 578 C C . HIS A 1 71 ? -13.071 10.016 17.719 1.00 75.62 71 HIS A C 1
ATOM 580 O O . HIS A 1 71 ? -13.319 10.211 18.902 1.00 75.62 71 HIS A O 1
ATOM 586 N N . GLU A 1 72 ? -13.733 10.635 16.744 1.00 76.62 72 GLU A N 1
ATOM 587 C CA . GLU A 1 72 ? -14.855 11.552 16.967 1.00 76.62 72 GLU A CA 1
ATOM 588 C C . GLU A 1 72 ? -16.103 10.821 17.484 1.00 76.62 72 GLU A C 1
ATOM 590 O O . GLU A 1 72 ? -16.757 11.306 18.399 1.00 76.62 72 GLU A O 1
ATOM 595 N N . VAL A 1 73 ? -16.398 9.627 16.958 1.00 67.75 73 VAL A N 1
ATOM 596 C CA . VAL A 1 73 ? -17.493 8.769 17.449 1.00 67.75 73 VAL A CA 1
ATOM 597 C C . VAL A 1 73 ? -17.155 8.148 18.808 1.00 67.75 73 VAL A C 1
ATOM 599 O O . VAL A 1 73 ? -18.034 7.970 19.642 1.00 67.75 73 VAL A O 1
ATOM 602 N N . MET A 1 74 ? -15.880 7.844 19.052 1.00 64.56 74 MET A N 1
ATOM 603 C CA . MET A 1 74 ? -15.356 7.393 20.343 1.00 64.56 74 MET A CA 1
ATOM 604 C C . MET A 1 74 ? -14.802 8.588 21.133 1.00 64.56 74 MET A C 1
ATOM 606 O O . MET A 1 74 ? -13.658 8.571 21.600 1.00 64.56 74 MET A O 1
ATOM 610 N N . SER A 1 75 ? -15.578 9.672 21.202 1.00 67.75 75 SER A N 1
ATOM 611 C CA . SER A 1 75 ? -15.212 10.837 21.998 1.00 67.75 75 SER A CA 1
ATOM 612 C C . SER A 1 75 ? -15.150 10.454 23.479 1.00 67.75 75 SER A C 1
ATOM 614 O O . SER A 1 75 ? -15.800 9.513 23.936 1.00 67.75 75 SER A O 1
ATOM 616 N N . ILE A 1 76 ? -14.347 11.194 24.246 1.00 67.06 76 ILE A N 1
ATOM 617 C CA . ILE A 1 76 ? -14.261 11.040 25.707 1.00 67.06 76 ILE A CA 1
ATOM 618 C C . ILE A 1 76 ? -15.658 11.151 26.339 1.00 67.06 76 ILE A C 1
ATOM 620 O O . ILE A 1 76 ? -15.950 10.413 27.267 1.00 67.06 76 ILE A O 1
ATOM 624 N N . GLU A 1 77 ? -16.535 11.979 25.768 1.00 71.06 77 GLU A N 1
ATOM 625 C CA . GLU A 1 77 ? -17.921 12.164 26.212 1.00 71.06 77 GLU A CA 1
ATOM 626 C C . GLU A 1 77 ? -18.751 10.870 26.119 1.00 71.06 77 GLU A C 1
ATOM 628 O O . GLU A 1 77 ? -19.530 10.574 27.018 1.00 71.06 77 GLU A O 1
ATOM 633 N N . GLU A 1 78 ? -18.570 10.062 25.068 1.00 72.81 78 GLU A N 1
ATOM 634 C CA . GLU A 1 78 ? -19.246 8.763 24.935 1.00 72.81 78 GLU A CA 1
ATOM 635 C C . GLU A 1 78 ? -18.731 7.760 25.975 1.00 72.81 78 GLU A C 1
ATOM 637 O O . GLU A 1 78 ? -19.505 7.010 26.567 1.00 72.81 78 GLU A O 1
ATOM 642 N N . VAL A 1 79 ? -17.419 7.766 26.227 1.00 77.31 79 VAL A N 1
ATOM 643 C CA . VAL A 1 79 ? -16.795 6.902 27.238 1.00 77.31 79 VAL A CA 1
ATOM 644 C C . VAL A 1 79 ? -17.231 7.308 28.649 1.00 77.31 79 VAL A C 1
ATOM 646 O O . VAL A 1 79 ? -17.538 6.436 29.458 1.00 77.31 79 VAL A O 1
ATOM 649 N N . GLU A 1 80 ? -17.291 8.610 28.938 1.00 78.69 80 GLU A N 1
ATOM 650 C CA . GLU A 1 80 ? -17.800 9.157 30.199 1.00 78.69 80 GLU A CA 1
ATOM 651 C C . GLU A 1 80 ? -19.276 8.803 30.392 1.00 78.69 80 GLU A C 1
ATOM 653 O O . GLU A 1 80 ? -19.631 8.312 31.461 1.00 78.69 80 GLU A O 1
ATOM 658 N N . ARG A 1 81 ? -20.109 8.925 29.347 1.00 83.81 81 ARG A N 1
ATOM 659 C CA . ARG A 1 81 ? -21.523 8.534 29.412 1.00 83.81 81 ARG A CA 1
ATOM 660 C C . ARG A 1 81 ? -21.702 7.041 29.676 1.00 83.81 81 ARG A C 1
ATOM 662 O O . ARG A 1 81 ? -22.483 6.674 30.543 1.00 83.81 81 ARG A O 1
ATOM 669 N N . ILE A 1 82 ? -20.965 6.172 28.978 1.00 84.00 82 ILE A N 1
ATOM 670 C CA . ILE A 1 82 ? -21.025 4.717 29.209 1.00 84.00 82 ILE A CA 1
ATOM 671 C C . ILE A 1 82 ? -20.574 4.377 30.634 1.00 84.00 82 ILE A C 1
ATOM 673 O O . ILE A 1 82 ? -21.143 3.484 31.264 1.00 84.00 82 ILE A O 1
ATOM 677 N N . LEU A 1 83 ? -19.558 5.068 31.157 1.00 85.94 83 LEU A N 1
ATOM 678 C CA . LEU A 1 83 ? -19.077 4.848 32.516 1.00 85.94 83 LEU A CA 1
ATOM 679 C C . LEU A 1 83 ? -20.101 5.312 33.561 1.00 85.94 83 LEU A C 1
ATOM 681 O O . LEU A 1 83 ? -20.332 4.571 34.511 1.00 85.94 83 LEU A O 1
ATOM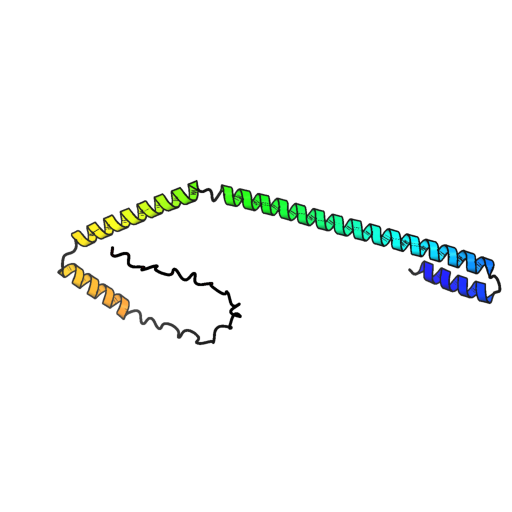 685 N N . GLU A 1 84 ? -20.751 6.463 33.363 1.00 89.38 84 GLU A N 1
ATOM 686 C CA . GLU A 1 84 ? -21.879 6.916 34.192 1.00 89.38 84 GLU A CA 1
ATOM 687 C C . GLU A 1 84 ? -23.054 5.931 34.135 1.00 89.38 84 GLU A C 1
ATOM 689 O O . GLU A 1 84 ? -23.488 5.453 35.178 1.00 89.38 84 GLU A O 1
ATOM 694 N N . GLU A 1 85 ? -23.506 5.535 32.940 1.00 87.06 85 GLU A N 1
ATOM 695 C CA . GLU A 1 85 ? -24.597 4.564 32.760 1.00 87.06 85 GLU A CA 1
ATOM 696 C C . GLU A 1 85 ? -24.275 3.212 33.431 1.00 87.06 85 GLU A C 1
ATOM 698 O O . GLU A 1 85 ? -25.132 2.598 34.068 1.00 87.06 85 GLU A O 1
ATOM 703 N N . THR A 1 86 ? -23.023 2.746 33.341 1.00 88.50 86 THR A N 1
ATOM 704 C CA . THR A 1 86 ? -22.584 1.492 33.981 1.00 88.50 86 THR A CA 1
ATOM 705 C C . THR A 1 86 ? -22.491 1.635 35.500 1.00 88.50 86 THR A C 1
ATOM 707 O O . THR A 1 86 ? -22.846 0.7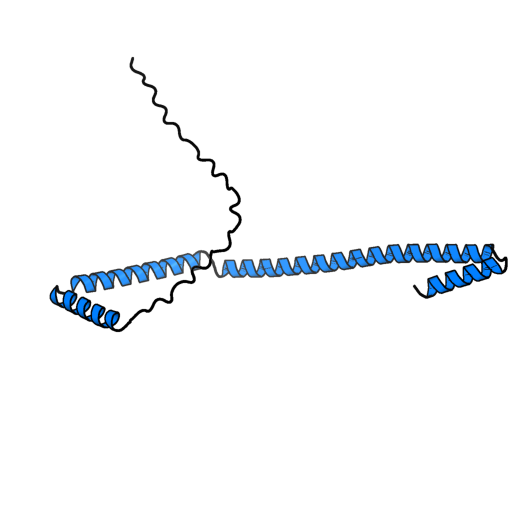06 36.232 1.00 88.50 86 THR A O 1
ATOM 710 N N . GLN A 1 87 ? -22.016 2.781 35.988 1.00 90.50 87 GLN A N 1
ATOM 711 C CA . GLN A 1 87 ? -21.933 3.089 37.412 1.00 90.50 87 GLN A CA 1
ATOM 712 C C . GLN A 1 87 ? -23.341 3.141 38.026 1.00 90.50 87 GLN A C 1
ATOM 714 O O . GLN A 1 87 ? -23.584 2.456 39.019 1.00 90.50 87 GLN A O 1
ATOM 719 N N . GLU A 1 88 ? -24.282 3.845 37.391 1.00 89.94 88 GLU A N 1
ATOM 720 C CA . GLU A 1 88 ? -25.691 3.899 37.800 1.00 89.94 88 GLU A CA 1
ATOM 721 C C . GLU A 1 88 ? -26.344 2.511 37.787 1.00 89.94 88 GLU A C 1
ATOM 723 O O . GLU A 1 88 ? -26.997 2.124 38.757 1.00 89.94 88 GLU A O 1
ATOM 728 N N . ALA A 1 89 ? -26.129 1.712 36.735 1.00 90.25 89 ALA A N 1
ATOM 729 C CA . ALA A 1 89 ? -26.649 0.346 36.664 1.00 90.25 89 ALA A CA 1
ATOM 730 C C . ALA A 1 89 ? -26.075 -0.554 37.773 1.00 90.25 89 ALA A C 1
ATOM 732 O O . ALA A 1 89 ? -26.795 -1.360 38.363 1.00 90.25 89 ALA A O 1
ATOM 733 N N . THR A 1 90 ? -24.788 -0.396 38.093 1.00 91.44 90 THR A N 1
ATOM 734 C CA . THR A 1 90 ? -24.131 -1.135 39.181 1.00 91.44 90 THR A CA 1
ATOM 735 C C . THR A 1 90 ? -24.682 -0.721 40.544 1.00 91.44 90 THR A C 1
ATOM 737 O O . THR A 1 90 ? -24.877 -1.564 41.416 1.00 91.44 90 THR A O 1
ATOM 740 N N . GLU A 1 91 ? -24.945 0.567 40.749 1.00 92.19 91 GLU A N 1
ATOM 741 C CA . GLU A 1 91 ? -25.568 1.073 41.972 1.00 92.19 91 GLU A CA 1
ATOM 742 C C . GLU A 1 91 ? -27.014 0.597 42.111 1.00 92.19 91 GLU A C 1
ATOM 744 O O . GLU A 1 91 ? -27.411 0.183 43.198 1.00 92.19 91 GLU A O 1
ATOM 749 N N . TYR A 1 92 ? -27.777 0.564 41.019 1.00 90.44 92 TYR A N 1
ATOM 750 C CA . TYR A 1 92 ? -29.122 -0.005 41.007 1.00 90.44 92 TYR A CA 1
ATOM 751 C C . TYR A 1 92 ? -29.111 -1.503 41.334 1.00 90.44 92 TYR A C 1
ATOM 753 O O . TYR A 1 92 ? -29.906 -1.960 42.154 1.00 90.44 92 TYR A O 1
ATOM 761 N N . GLN A 1 93 ? -28.162 -2.261 40.773 1.00 86.62 93 GLN A N 1
ATOM 762 C CA . GLN A 1 93 ? -27.978 -3.670 41.119 1.00 86.62 93 GLN A CA 1
ATOM 763 C C . GLN A 1 93 ? -27.641 -3.837 42.605 1.00 86.62 93 GLN A C 1
ATOM 765 O O . GLN A 1 93 ? -28.259 -4.656 43.272 1.00 86.62 93 GLN A O 1
ATOM 770 N N . LYS A 1 94 ? -26.746 -3.009 43.158 1.00 90.75 94 LYS A N 1
ATOM 771 C CA . LYS A 1 94 ? -26.441 -3.029 44.597 1.00 90.75 94 LYS A CA 1
ATOM 772 C C . LYS A 1 94 ? -27.654 -2.708 45.463 1.00 90.75 94 LYS A C 1
ATOM 774 O O . LYS A 1 94 ? -27.832 -3.341 46.493 1.00 90.75 94 LYS A O 1
ATOM 779 N N . GLN A 1 95 ? -28.497 -1.759 45.059 1.00 88.44 95 GLN A N 1
ATOM 780 C CA . GLN A 1 95 ? -29.744 -1.465 45.771 1.00 88.44 95 GLN A CA 1
ATOM 781 C C . GLN A 1 95 ? -30.701 -2.660 45.740 1.00 88.44 95 GLN A C 1
ATOM 783 O O . GLN A 1 95 ? -31.336 -2.957 46.749 1.00 88.44 95 GLN A O 1
ATOM 788 N N . ILE A 1 96 ? -30.793 -3.366 44.608 1.00 87.00 96 ILE A N 1
ATOM 789 C CA . ILE A 1 96 ? -31.556 -4.617 44.514 1.00 87.00 96 ILE A CA 1
ATOM 790 C C . ILE A 1 96 ? -30.963 -5.668 45.453 1.00 87.00 96 ILE A C 1
ATOM 792 O O . ILE A 1 96 ? -31.709 -6.278 46.215 1.00 87.00 96 ILE A O 1
ATOM 796 N N . ASP A 1 97 ? -29.645 -5.850 45.436 1.00 87.12 97 ASP A N 1
ATOM 797 C CA . ASP A 1 97 ? -28.954 -6.824 46.278 1.00 87.12 97 ASP A CA 1
ATOM 798 C C . ASP A 1 97 ? -29.155 -6.506 47.773 1.00 87.12 97 ASP A C 1
ATOM 800 O O . ASP A 1 97 ? -29.446 -7.405 48.557 1.00 87.12 97 ASP A O 1
ATOM 804 N N . GLU A 1 98 ? -29.086 -5.232 48.174 1.00 87.12 98 GLU A N 1
ATOM 805 C CA . GLU A 1 98 ? -29.356 -4.775 49.545 1.00 87.12 98 GLU A CA 1
ATOM 806 C C . GLU A 1 98 ? -30.820 -4.986 49.955 1.00 87.12 98 GLU A C 1
ATOM 808 O O . GLU A 1 98 ? -31.094 -5.427 51.074 1.00 87.12 98 GLU A O 1
ATOM 813 N N . LEU A 1 99 ? -31.771 -4.709 49.058 1.00 84.81 99 LEU A N 1
ATOM 814 C CA . LEU A 1 99 ? -33.193 -4.959 49.300 1.00 84.81 99 LEU A CA 1
ATOM 815 C C . LEU A 1 99 ? -33.493 -6.458 49.428 1.00 84.81 99 LEU A C 1
ATOM 817 O O . LEU A 1 99 ? -34.275 -6.849 50.295 1.00 84.81 99 LEU A O 1
ATOM 821 N N . LEU A 1 100 ? -32.869 -7.296 48.597 1.00 83.75 100 LEU A N 1
ATOM 822 C CA . LEU A 1 100 ? -33.003 -8.752 48.655 1.00 83.75 100 LEU A CA 1
ATOM 823 C C . LEU A 1 100 ? -32.368 -9.316 49.932 1.00 83.75 100 LEU A C 1
ATOM 825 O O . LEU A 1 100 ? -33.016 -10.093 50.631 1.00 83.75 100 LEU A O 1
ATOM 829 N N . ALA A 1 101 ? -31.161 -8.868 50.289 1.00 81.25 101 ALA A N 1
ATOM 830 C CA . ALA A 1 101 ? -30.472 -9.276 51.513 1.00 81.25 101 ALA A CA 1
ATOM 831 C C . ALA A 1 101 ? -31.213 -8.831 52.786 1.00 81.25 101 ALA A C 1
ATOM 833 O O . ALA A 1 101 ? -31.200 -9.535 53.790 1.00 81.25 101 ALA A O 1
ATOM 834 N N . GLY A 1 102 ? -31.884 -7.675 52.760 1.00 74.81 102 GLY A N 1
ATOM 835 C CA . GLY A 1 102 ? -32.692 -7.190 53.881 1.00 74.81 102 GLY A CA 1
ATOM 836 C C . GLY A 1 102 ? -34.075 -7.843 54.007 1.00 74.81 102 GLY A C 1
ATOM 837 O O . GLY A 1 102 ? -34.710 -7.706 55.053 1.00 74.81 102 GLY A O 1
ATOM 838 N N . SER A 1 103 ? -34.558 -8.520 52.957 1.00 75.38 103 SER A N 1
ATOM 839 C CA . SER A 1 103 ? -35.907 -9.102 52.896 1.00 75.38 103 SER A CA 1
ATOM 840 C C . SER A 1 103 ? -35.941 -10.627 53.037 1.00 75.38 103 SER A C 1
ATOM 842 O O . SER A 1 103 ? -37.028 -11.160 53.270 1.00 75.38 103 SER A O 1
ATOM 844 N N . LEU A 1 104 ? -34.817 -11.329 52.867 1.00 79.56 104 LEU A N 1
ATOM 845 C CA . LEU A 1 104 ? -34.761 -12.784 53.012 1.00 79.56 104 LEU A CA 1
ATOM 846 C C . LEU A 1 104 ? -34.635 -13.195 54.487 1.00 79.56 104 LEU A C 1
ATOM 848 O O . LEU A 1 10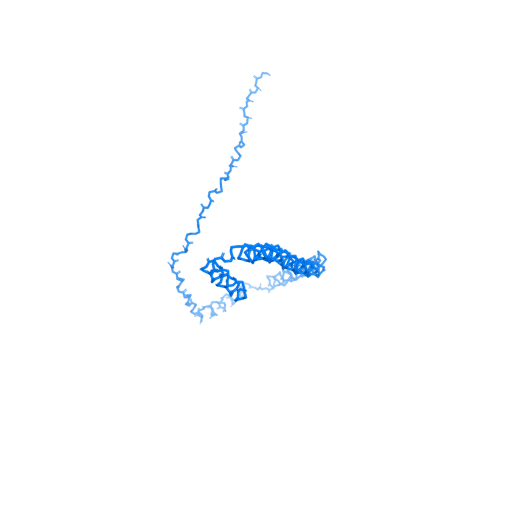4 ? -33.888 -12.587 55.254 1.00 79.56 104 LEU A O 1
ATOM 852 N N . THR A 1 105 ? -35.358 -14.239 54.892 1.00 79.38 105 THR A N 1
ATOM 853 C CA . THR A 1 105 ? -35.165 -14.878 56.202 1.00 79.38 105 THR A CA 1
ATOM 854 C C . THR A 1 105 ? -34.163 -16.033 56.104 1.00 79.38 105 THR A C 1
ATOM 856 O O . THR A 1 105 ? -33.898 -16.538 55.018 1.00 79.38 105 THR A O 1
ATOM 859 N N . ALA A 1 106 ? -33.625 -16.501 57.236 1.00 78.56 106 ALA A N 1
ATOM 860 C CA . ALA A 1 106 ? -32.681 -17.628 57.249 1.00 78.56 106 ALA A CA 1
ATOM 861 C C . ALA A 1 106 ? -33.264 -18.920 56.631 1.00 78.56 106 ALA A C 1
ATOM 863 O O . ALA A 1 106 ? -32.539 -19.689 56.011 1.00 78.56 106 ALA A O 1
ATOM 864 N N . GLU A 1 107 ? -34.578 -19.141 56.756 1.00 78.88 107 GLU A N 1
ATOM 865 C CA . GLU A 1 107 ? -35.259 -20.285 56.128 1.00 78.88 107 GLU A CA 1
ATOM 866 C C . GLU A 1 107 ? -35.352 -20.134 54.599 1.00 78.88 107 GLU A C 1
ATOM 868 O O . GLU A 1 107 ? -35.256 -21.120 53.866 1.00 78.88 107 GLU A O 1
ATOM 873 N N . ASP A 1 108 ? -35.503 -18.901 54.107 1.00 83.12 108 ASP A N 1
ATOM 874 C CA . ASP A 1 108 ? -35.504 -18.606 52.673 1.00 83.12 108 ASP A CA 1
ATOM 875 C C . ASP A 1 108 ? -34.097 -18.761 52.069 1.00 83.12 108 ASP A C 1
ATOM 877 O O . ASP A 1 108 ? -33.964 -19.248 50.947 1.00 83.12 108 ASP A O 1
ATOM 881 N N . GLU A 1 109 ? -33.040 -18.400 52.809 1.00 80.75 109 GLU A N 1
ATOM 882 C CA . GLU A 1 109 ? -31.645 -18.607 52.387 1.00 80.75 109 GLU A CA 1
ATOM 883 C C . GLU A 1 109 ? -31.333 -20.101 52.208 1.00 80.75 109 GLU A C 1
ATOM 885 O O . GLU A 1 109 ? -30.779 -20.498 51.179 1.00 80.75 109 GLU A O 1
ATOM 890 N N . ASP A 1 110 ? -31.769 -20.945 53.149 1.00 84.12 110 ASP A N 1
ATOM 891 C CA . ASP A 1 110 ? -31.627 -22.403 53.057 1.00 84.12 110 ASP A CA 1
ATOM 892 C C . ASP A 1 110 ? -32.402 -22.984 51.856 1.00 84.12 110 ASP A C 1
ATOM 894 O O . ASP A 1 110 ? -31.904 -23.866 51.148 1.00 84.12 110 ASP A O 1
ATOM 898 N N . ALA A 1 111 ? -33.606 -22.472 51.573 1.00 86.25 111 ALA A N 1
ATOM 899 C CA . ALA A 1 111 ? -34.397 -22.888 50.413 1.00 86.25 111 ALA A CA 1
ATOM 900 C C . ALA A 1 111 ? -33.737 -22.498 49.077 1.00 86.25 111 ALA A C 1
ATOM 902 O O . ALA A 1 111 ? -33.765 -23.278 48.119 1.00 86.25 111 ALA A O 1
ATOM 903 N N . VAL A 1 112 ? -33.115 -21.315 49.008 1.00 85.62 112 VAL A N 1
ATOM 904 C CA . VAL A 1 112 ? -32.351 -20.855 47.837 1.00 85.62 112 VAL A CA 1
ATOM 905 C C . VAL A 1 112 ? -31.105 -21.715 47.622 1.00 85.62 112 VAL A C 1
ATOM 907 O O . VAL A 1 112 ? -30.841 -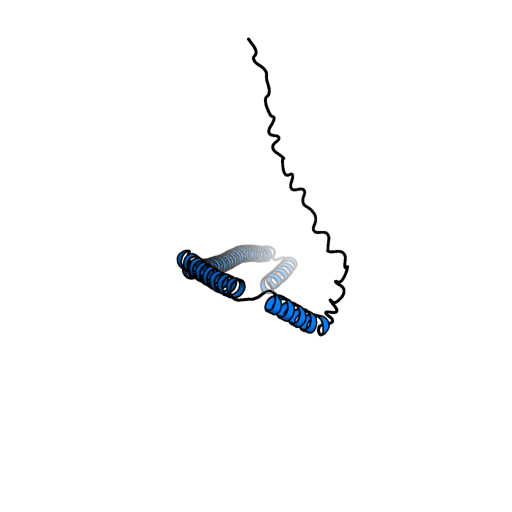22.119 46.488 1.00 85.62 112 VAL A O 1
ATOM 910 N N . LEU A 1 113 ? -30.369 -22.050 48.686 1.00 85.31 113 LEU A N 1
ATOM 911 C CA . LEU A 1 113 ? -29.205 -22.940 48.609 1.00 85.31 113 LEU A CA 1
ATOM 912 C C . LEU A 1 113 ? -29.588 -24.334 48.100 1.00 85.31 113 LEU A C 1
ATOM 914 O O . LEU A 1 113 ? -28.942 -24.851 47.189 1.00 85.31 113 LEU A O 1
ATOM 918 N N . ALA A 1 114 ? -30.680 -24.909 48.611 1.00 86.38 114 ALA A N 1
ATOM 919 C CA . ALA A 1 114 ? -31.184 -26.200 48.143 1.00 86.38 114 ALA A CA 1
ATOM 920 C C . ALA A 1 114 ? -31.611 -26.162 46.662 1.00 86.38 114 ALA A C 1
ATOM 922 O O . ALA A 1 114 ? -31.361 -27.108 45.912 1.00 86.38 114 ALA A O 1
ATOM 923 N N . ALA A 1 115 ? -32.231 -25.065 46.213 1.00 84.12 115 ALA A N 1
ATOM 924 C CA . ALA A 1 115 ? -32.585 -24.878 44.807 1.00 84.12 115 ALA A CA 1
ATOM 925 C C . ALA A 1 115 ? -31.344 -24.731 43.903 1.00 84.12 115 ALA A C 1
ATOM 927 O O . ALA A 1 115 ? -31.320 -25.289 42.806 1.00 84.12 115 ALA A O 1
ATOM 928 N N . LEU A 1 116 ? -30.302 -24.028 44.363 1.00 81.62 116 LEU A N 1
ATOM 929 C CA . LEU A 1 116 ? -29.028 -23.886 43.651 1.00 81.62 116 LEU A CA 1
ATOM 930 C C . LEU A 1 116 ? -28.301 -25.231 43.531 1.00 81.62 116 LEU A C 1
ATOM 932 O O . LEU A 1 116 ? -27.815 -25.569 42.448 1.00 81.62 116 LEU A O 1
ATOM 936 N N . GLU A 1 117 ? -28.277 -26.024 44.605 1.00 83.50 117 GLU A N 1
ATOM 937 C CA . GLU A 1 117 ? -27.753 -27.394 44.578 1.00 83.50 117 GLU A CA 1
ATOM 938 C C . GLU A 1 117 ? -28.527 -28.279 43.597 1.00 83.50 117 GLU A C 1
ATOM 940 O O . GLU A 1 117 ? -27.916 -29.008 42.824 1.00 83.50 117 GLU A O 1
ATOM 945 N N . ALA A 1 118 ? -29.857 -28.186 43.549 1.00 84.75 118 ALA A N 1
ATOM 946 C CA . ALA A 1 118 ? -30.660 -28.960 42.602 1.00 84.75 118 ALA A CA 1
ATOM 947 C C . ALA A 1 118 ? -30.363 -28.611 41.129 1.00 84.75 118 ALA A C 1
ATOM 949 O O . ALA A 1 118 ? -30.391 -29.493 40.269 1.00 84.75 118 ALA A O 1
ATOM 950 N N . ILE A 1 119 ? -30.059 -27.342 40.831 1.00 80.00 119 ILE A N 1
ATOM 951 C CA . ILE A 1 119 ? -29.678 -26.892 39.481 1.00 80.00 119 ILE A CA 1
ATOM 952 C C . ILE A 1 119 ? -28.273 -27.393 39.127 1.00 80.00 119 ILE A C 1
ATOM 954 O O . ILE A 1 119 ? -28.070 -27.953 38.054 1.00 80.00 119 ILE A O 1
ATOM 958 N N . THR A 1 120 ? -27.318 -27.257 40.048 1.00 75.06 120 THR A N 1
ATOM 959 C CA . THR A 1 120 ? -25.919 -27.662 39.823 1.00 75.06 120 THR A CA 1
ATOM 960 C C . THR A 1 120 ? -25.711 -29.177 39.827 1.00 75.06 120 THR A C 1
ATOM 962 O O . THR A 1 120 ? -24.836 -29.664 39.123 1.00 75.06 120 THR A O 1
ATOM 965 N N . GLN A 1 121 ? -26.533 -29.950 40.541 1.00 69.75 121 GLN A N 1
ATOM 966 C CA . GLN A 1 121 ? -26.504 -31.419 40.497 1.00 69.75 121 GLN A CA 1
ATOM 967 C C . GLN A 1 121 ? -27.076 -31.999 39.193 1.00 69.75 121 GLN A C 1
ATOM 969 O O . GLN A 1 121 ? -26.769 -33.137 38.848 1.00 69.75 121 GLN A O 1
ATOM 974 N N . GLY A 1 122 ? -27.918 -31.247 38.474 1.00 59.22 122 GLY A N 1
ATOM 975 C CA . GLY A 1 122 ? -28.451 -31.649 37.166 1.00 59.22 122 GLY A CA 1
ATOM 976 C C . GLY A 1 122 ? -27.510 -31.348 35.996 1.00 59.22 122 GLY A C 1
ATOM 977 O O . GLY A 1 122 ? -27.717 -31.853 34.892 1.00 59.22 122 GLY A O 1
ATOM 978 N N . GLU A 1 123 ? -26.480 -30.542 36.237 1.00 57.28 123 GLU A N 1
ATOM 979 C CA . GLU A 1 123 ? -25.485 -30.138 35.258 1.00 57.28 123 GLU A CA 1
ATOM 980 C C . GLU A 1 123 ? -24.168 -30.835 35.621 1.00 57.28 123 GLU A C 1
ATOM 982 O O . GLU A 1 123 ? -23.297 -30.281 36.286 1.00 57.28 123 GLU A O 1
ATOM 987 N N . ASP A 1 124 ? -24.025 -32.097 35.200 1.00 55.53 124 ASP A N 1
ATOM 988 C CA . ASP A 1 124 ? -22.712 -32.733 35.072 1.00 55.53 124 ASP A CA 1
ATOM 989 C C . ASP A 1 124 ? -21.921 -31.911 34.044 1.00 55.53 124 ASP A C 1
ATOM 991 O O . ASP A 1 124 ? -21.916 -32.195 32.843 1.00 55.53 124 ASP A O 1
ATOM 995 N N . ILE A 1 125 ? -21.281 -30.836 34.505 1.00 55.72 125 ILE A N 1
ATOM 996 C CA . ILE A 1 125 ? -20.335 -30.062 33.715 1.00 55.72 125 ILE A CA 1
ATOM 997 C C . ILE A 1 125 ? -19.115 -30.969 33.545 1.00 55.72 125 ILE A C 1
ATOM 999 O O . ILE A 1 125 ? -18.128 -30.881 34.276 1.00 55.72 125 ILE A O 1
ATOM 1003 N N . THR A 1 126 ? -19.170 -31.874 32.570 1.00 56.41 126 THR A N 1
ATOM 1004 C CA . THR A 1 126 ? -17.975 -32.496 32.014 1.00 56.41 126 THR A CA 1
ATOM 1005 C C . THR A 1 126 ? -17.199 -31.383 31.324 1.00 56.41 126 THR A C 1
ATOM 1007 O O . THR A 1 126 ? -17.370 -31.140 30.129 1.00 56.41 126 THR A O 1
ATOM 1010 N N . LEU A 1 127 ? -16.395 -30.648 32.095 1.00 57.78 127 LEU A N 1
ATOM 1011 C CA . LEU A 1 127 ? -15.372 -29.770 31.549 1.00 57.78 127 LEU A CA 1
ATOM 1012 C C . LEU A 1 127 ? -14.530 -30.636 30.599 1.00 57.78 127 LEU A C 1
ATOM 1014 O O . LEU A 1 127 ? -13.941 -31.616 31.061 1.00 57.78 127 LEU A O 1
ATOM 1018 N N . PRO A 1 128 ? -14.508 -30.353 29.284 1.00 61.78 128 PRO A N 1
ATOM 1019 C CA . PRO A 1 128 ? -13.632 -31.081 28.382 1.00 61.78 128 PRO A CA 1
ATOM 1020 C C . PRO A 1 128 ? -12.196 -30.894 28.876 1.00 61.78 128 PRO A C 1
ATOM 1022 O O . PRO A 1 128 ? -11.795 -29.767 29.175 1.00 61.78 128 PRO A O 1
ATOM 1025 N N . GLU A 1 129 ? -11.444 -31.991 29.003 1.00 60.81 129 GLU A N 1
ATOM 1026 C CA . GLU A 1 129 ? -10.033 -31.935 29.387 1.00 60.81 129 GLU A CA 1
ATOM 1027 C C . GLU A 1 129 ? -9.317 -30.929 28.482 1.00 60.81 129 GLU A C 1
ATOM 1029 O O . GLU A 1 129 ? -9.315 -31.062 27.254 1.00 60.81 129 GLU A O 1
ATOM 1034 N N . LEU A 1 130 ? -8.758 -29.882 29.096 1.00 55.62 130 LEU A N 1
ATOM 1035 C CA . LEU A 1 130 ? -7.963 -28.889 28.388 1.00 55.62 130 LEU A CA 1
ATOM 1036 C C . LEU A 1 130 ? -6.830 -29.633 27.660 1.00 55.62 130 LEU A C 1
ATOM 1038 O O . LEU A 1 130 ? -6.101 -30.379 28.317 1.00 55.62 130 LEU A O 1
ATOM 1042 N N . PRO A 1 131 ? -6.636 -29.441 26.344 1.00 58.97 131 PRO A N 1
ATOM 1043 C CA . PRO A 1 131 ? -5.489 -30.006 25.651 1.00 58.97 131 PRO A CA 1
ATOM 1044 C C . PRO A 1 131 ? -4.194 -29.535 26.323 1.00 58.97 131 PRO A C 1
ATOM 1046 O O . PRO A 1 131 ? -3.874 -28.347 26.307 1.00 58.97 131 PRO A O 1
ATOM 1049 N N . THR A 1 132 ? -3.435 -30.461 26.910 1.00 61.12 132 THR A N 1
ATOM 1050 C CA . THR A 1 132 ? -2.120 -30.207 27.530 1.00 61.12 132 THR A CA 1
ATOM 1051 C C . THR A 1 132 ? -1.015 -30.046 26.480 1.00 61.12 132 THR A C 1
ATOM 1053 O O . THR A 1 132 ? 0.131 -30.440 26.708 1.00 61.12 132 THR A O 1
ATOM 1056 N N . ASP A 1 133 ? -1.341 -29.511 25.302 1.00 64.81 133 ASP A N 1
ATOM 1057 C CA . ASP A 1 133 ? -0.333 -29.248 24.286 1.00 64.81 133 ASP A CA 1
ATOM 1058 C C . ASP A 1 133 ? 0.653 -28.204 24.833 1.00 64.81 133 ASP A C 1
ATOM 1060 O O . ASP A 1 133 ? 0.232 -27.154 25.336 1.00 64.81 133 ASP A O 1
ATOM 1064 N N . PRO A 1 134 ? 1.972 -28.466 24.781 1.00 63.56 134 PRO A N 1
ATOM 1065 C CA . PRO A 1 134 ? 2.958 -27.496 25.219 1.00 63.56 134 PRO A CA 1
ATOM 1066 C C . PRO A 1 134 ? 2.813 -26.243 24.355 1.00 63.56 134 PRO A C 1
ATOM 1068 O O . PRO A 1 134 ? 3.023 -26.279 23.141 1.00 63.56 134 PRO A O 1
ATOM 1071 N N . LEU A 1 135 ? 2.435 -25.132 24.994 1.00 60.66 135 LEU A N 1
ATOM 1072 C CA . LEU A 1 135 ? 2.345 -23.833 24.339 1.00 60.66 135 LEU A CA 1
ATOM 1073 C C . LEU A 1 135 ? 3.673 -23.538 23.619 1.00 60.66 135 LEU A C 1
ATOM 1075 O O . LEU A 1 135 ? 4.744 -23.778 24.191 1.00 60.66 135 LEU A O 1
ATOM 1079 N N . PRO A 1 136 ? 3.639 -23.021 22.379 1.00 63.72 136 PRO A N 1
ATOM 1080 C CA . PRO A 1 136 ? 4.851 -22.668 21.661 1.00 63.72 136 PRO A CA 1
ATOM 1081 C C . PRO A 1 136 ? 5.633 -21.642 22.483 1.00 63.72 136 PRO A C 1
ATOM 1083 O O . PRO A 1 136 ? 5.112 -20.590 22.854 1.00 63.72 136 PRO A O 1
ATOM 1086 N N . VAL A 1 137 ? 6.891 -21.971 22.782 1.00 55.53 137 VAL A N 1
ATOM 1087 C CA . VAL A 1 137 ? 7.810 -21.095 23.509 1.00 55.53 137 VAL A CA 1
ATOM 1088 C C . VAL A 1 137 ? 8.046 -19.856 22.652 1.00 55.53 137 VAL A C 1
ATOM 1090 O O . VAL A 1 137 ? 8.824 -19.872 21.699 1.00 55.53 137 VAL A O 1
ATOM 1093 N N . VAL A 1 138 ? 7.340 -18.775 22.974 1.00 53.47 138 VAL A N 1
ATOM 1094 C CA . VAL A 1 138 ? 7.669 -17.443 22.473 1.00 53.47 138 VAL A CA 1
ATOM 1095 C C . VAL A 1 138 ? 9.067 -17.127 23.013 1.00 53.47 138 VAL A C 1
ATOM 1097 O O . VAL A 1 138 ? 9.275 -17.289 24.218 1.00 53.47 138 VAL A O 1
ATOM 1100 N N . PRO A 1 139 ? 10.046 -16.728 22.180 1.00 51.53 139 PRO A N 1
ATOM 1101 C CA . PRO A 1 139 ? 11.365 -16.379 22.678 1.00 51.53 139 PRO A CA 1
ATOM 1102 C C . PRO A 1 139 ? 11.203 -15.233 23.675 1.00 51.53 139 PRO A C 1
ATOM 1104 O O . PRO A 1 139 ? 10.829 -14.118 23.310 1.00 51.53 139 PRO A O 1
ATOM 1107 N N . THR A 1 140 ? 11.446 -15.530 24.949 1.00 45.81 140 THR A N 1
ATOM 1108 C CA . THR A 1 140 ? 11.576 -14.545 26.015 1.00 45.81 140 THR A CA 1
ATOM 1109 C C . THR A 1 140 ? 12.794 -13.697 25.690 1.00 45.81 140 THR A C 1
ATOM 1111 O O . THR A 1 140 ? 13.918 -14.038 26.049 1.00 45.81 140 THR A O 1
ATOM 1114 N N . GLY A 1 141 ? 12.570 -12.615 24.946 1.00 43.72 141 GLY A N 1
ATOM 1115 C CA . GLY A 1 141 ? 13.521 -11.524 24.843 1.00 43.72 141 GLY A CA 1
ATOM 1116 C C . GLY A 1 141 ? 13.775 -11.012 26.251 1.00 43.72 141 GLY A C 1
ATOM 1117 O O . GLY A 1 141 ? 12.846 -10.562 26.925 1.00 43.72 141 GLY A O 1
ATOM 1118 N N . GLU A 1 142 ? 15.017 -11.153 26.702 1.00 43.75 142 GLU A N 1
ATOM 1119 C CA . GLU A 1 142 ? 15.519 -10.647 27.971 1.00 43.75 142 GLU A CA 1
ATOM 1120 C C . GLU A 1 142 ? 15.201 -9.154 28.061 1.00 43.75 142 GLU A C 1
ATOM 1122 O O . GLU A 1 142 ? 15.904 -8.294 27.536 1.00 43.75 142 GLU A O 1
ATOM 1127 N N . THR A 1 143 ? 14.082 -8.836 28.700 1.00 43.22 143 THR A N 1
ATOM 1128 C CA . THR A 1 143 ? 13.806 -7.473 29.118 1.00 43.22 143 THR A CA 1
ATOM 1129 C C . THR A 1 143 ? 14.475 -7.357 30.474 1.00 43.22 143 THR A C 1
ATOM 1131 O O . THR A 1 143 ? 13.895 -7.741 31.488 1.00 43.22 143 THR A O 1
ATOM 1134 N N . GLU A 1 144 ? 15.731 -6.906 30.488 1.00 42.91 144 GLU A N 1
ATOM 1135 C CA . GLU A 1 144 ? 16.429 -6.522 31.714 1.00 42.91 144 GLU A CA 1
ATOM 1136 C C . GLU A 1 144 ? 15.611 -5.431 32.426 1.00 42.91 144 GLU A C 1
ATOM 1138 O O . GLU A 1 144 ? 15.766 -4.230 32.191 1.00 42.91 144 GLU A O 1
ATOM 1143 N N . ARG A 1 145 ? 14.705 -5.841 33.320 1.00 40.25 145 ARG A N 1
ATOM 1144 C CA . ARG A 1 145 ? 14.165 -4.964 34.355 1.00 40.25 145 ARG A CA 1
ATOM 1145 C C . ARG A 1 145 ? 15.317 -4.657 35.303 1.00 40.25 145 ARG A C 1
ATOM 1147 O O . ARG A 1 145 ? 15.635 -5.446 36.185 1.00 40.25 145 ARG A O 1
ATOM 1154 N N . LYS A 1 146 ? 15.950 -3.499 35.118 1.00 40.72 146 LYS A N 1
ATOM 1155 C CA . LYS A 1 146 ? 16.828 -2.914 36.133 1.00 40.72 146 LYS A CA 1
ATOM 1156 C C . LYS A 1 146 ? 15.986 -2.596 37.366 1.00 40.72 146 LYS A C 1
ATOM 1158 O O . LYS A 1 146 ? 15.285 -1.588 37.402 1.00 40.72 146 LYS A O 1
ATOM 1163 N N . GLU A 1 147 ? 16.049 -3.466 38.366 1.00 38.59 147 GLU A N 1
ATOM 1164 C CA . GLU A 1 147 ? 15.572 -3.175 39.713 1.00 38.59 147 GLU A CA 1
ATOM 1165 C C . GLU A 1 147 ? 16.411 -2.028 40.290 1.00 38.59 147 GLU A C 1
ATOM 1167 O O . GLU A 1 147 ? 17.605 -2.166 40.565 1.00 38.59 147 GLU A O 1
ATOM 1172 N N . ALA A 1 148 ? 15.795 -0.856 40.439 1.00 41.47 148 ALA A N 1
ATOM 1173 C CA . ALA A 1 148 ? 16.389 0.258 41.159 1.00 41.47 148 ALA A CA 1
ATOM 1174 C C . ALA A 1 148 ? 16.434 -0.092 42.655 1.00 41.47 148 ALA A C 1
ATOM 1176 O O . ALA A 1 148 ? 15.422 -0.037 43.352 1.00 41.47 148 ALA A O 1
ATOM 1177 N N . GLN A 1 149 ? 17.614 -0.469 43.149 1.00 38.41 149 GLN A N 1
ATOM 1178 C CA . GLN A 1 149 ? 17.861 -0.671 44.575 1.00 38.41 149 GLN A CA 1
ATOM 1179 C C . GLN A 1 149 ? 17.782 0.674 45.311 1.00 38.41 149 GLN A C 1
ATOM 1181 O O . GLN A 1 149 ? 18.700 1.491 45.238 1.00 38.41 149 GLN A O 1
ATOM 1186 N N . ILE A 1 150 ? 16.696 0.897 46.049 1.00 43.19 150 ILE A N 1
ATOM 1187 C CA . ILE A 1 150 ? 16.600 1.976 47.035 1.00 43.19 150 ILE A CA 1
ATOM 1188 C C . ILE A 1 150 ? 17.378 1.519 48.278 1.00 43.19 150 ILE A C 1
ATOM 1190 O O . ILE A 1 150 ? 16.922 0.650 49.021 1.00 43.19 150 ILE A O 1
ATOM 1194 N N . LYS A 1 151 ? 18.578 2.071 48.497 1.00 40.47 151 LYS A N 1
ATOM 1195 C CA . LYS A 1 151 ? 19.341 1.875 49.741 1.00 40.47 151 LYS A CA 1
ATOM 1196 C C . LYS A 1 151 ? 18.714 2.701 50.875 1.00 40.47 151 LYS A C 1
ATOM 1198 O O . LYS A 1 151 ? 18.515 3.899 50.680 1.00 40.47 151 LYS A O 1
ATOM 1203 N N . PRO A 1 152 ? 18.464 2.126 52.065 1.00 41.00 152 PRO A N 1
ATOM 1204 C CA . PRO A 1 152 ? 18.139 2.902 53.252 1.00 41.00 152 PRO A CA 1
ATOM 1205 C C . PRO A 1 152 ? 19.439 3.388 53.907 1.00 41.00 152 PRO A C 1
ATOM 1207 O O . PRO A 1 152 ? 20.219 2.593 54.432 1.00 41.00 152 PRO A O 1
ATOM 1210 N N . GLU A 1 153 ? 19.687 4.694 53.874 1.00 40.69 153 GLU A N 1
ATOM 1211 C CA . GLU A 1 153 ? 20.762 5.321 54.645 1.00 40.69 153 GLU A CA 1
ATOM 1212 C C . GLU A 1 153 ? 20.321 5.420 56.113 1.00 40.69 153 GLU A C 1
ATOM 1214 O O . GLU A 1 153 ? 19.499 6.251 56.494 1.00 40.69 153 GLU A O 1
ATOM 1219 N N . ARG A 1 154 ? 20.827 4.503 56.942 1.00 44.75 154 ARG A N 1
ATOM 1220 C CA . ARG A 1 154 ? 20.898 4.664 58.396 1.00 44.75 154 ARG A CA 1
ATOM 1221 C C . ARG A 1 154 ? 22.345 4.993 58.735 1.00 44.75 154 ARG A C 1
ATOM 1223 O O . ARG A 1 154 ? 23.152 4.080 58.876 1.00 44.75 154 ARG A O 1
ATOM 1230 N N . GLU A 1 155 ? 22.644 6.269 58.934 1.00 44.84 155 GLU A N 1
ATOM 1231 C CA . GLU A 1 155 ? 23.760 6.668 59.786 1.00 44.84 155 GLU A CA 1
ATOM 1232 C C . GLU A 1 155 ? 23.231 7.382 61.028 1.00 44.84 155 GLU A C 1
ATOM 1234 O O . GLU A 1 155 ? 22.430 8.314 60.979 1.00 44.84 155 GLU A O 1
ATOM 1239 N N . MET A 1 156 ? 23.659 6.842 62.166 1.00 45.28 156 MET A N 1
ATOM 1240 C CA . MET A 1 156 ? 23.506 7.411 63.491 1.00 45.28 156 MET A CA 1
ATOM 1241 C C . MET A 1 156 ? 24.308 8.709 63.578 1.00 45.28 156 MET A C 1
ATOM 1243 O O . MET A 1 156 ? 25.520 8.693 63.391 1.00 45.28 156 MET A O 1
ATOM 1247 N N . LEU A 1 157 ? 23.659 9.793 63.992 1.00 39.50 157 LEU A N 1
ATOM 1248 C CA . LEU A 1 157 ? 24.327 10.878 64.700 1.00 39.50 157 LEU A CA 1
ATOM 1249 C C . LEU A 1 157 ? 23.761 10.915 66.117 1.00 39.50 157 LEU A C 1
ATOM 1251 O O . LEU A 1 157 ? 22.650 11.380 66.355 1.00 39.50 157 LEU A O 1
ATOM 1255 N N . ALA A 1 158 ? 24.539 10.358 67.042 1.00 41.44 158 ALA A N 1
ATOM 1256 C CA . ALA A 1 158 ? 24.478 10.690 68.453 1.00 41.44 158 ALA A CA 1
ATOM 1257 C C . ALA A 1 158 ? 25.723 11.525 68.774 1.00 41.44 158 ALA A C 1
ATOM 1259 O O . ALA A 1 158 ? 26.832 10.990 68.795 1.00 41.44 158 ALA A O 1
ATOM 1260 N N . ALA A 1 159 ? 25.513 12.823 68.984 1.00 40.16 159 ALA A N 1
ATOM 1261 C CA . ALA A 1 159 ? 26.315 13.719 69.814 1.00 40.16 159 ALA A CA 1
ATOM 1262 C C . ALA A 1 159 ? 25.457 14.946 70.145 1.00 40.16 159 ALA A C 1
ATOM 1264 O O . ALA A 1 159 ? 24.914 15.543 69.188 1.00 40.16 159 ALA A O 1
#